Protein AF-A0A7I8DJK9-F1 (afdb_monomer_lite)

Organism: NCBI:txid2743772

Secondary structure (DSSP, 8-state):
------EEETTEEESTTTTTTHHHHHHHHHHHHHHHHTT----S-------S-GGGTSTTTHHHHHHHHTTSS-----SPPP-----

InterPro domains:
  IPR002933 Peptidase M20 [PF01546] (7-71)

Sequence (87 aa):
MLVGSHTVEGNKAFGPGILDMKGGIVQSLWAIKACGELGIPINKRIVFLCTSDEEIGSTSSRSLIEQEAEKVPLYLYLNHPPHAAEL

Radius of gyration: 15.76 Å; chains: 1; bounding box: 41×32×38 Å

pLDDT: mean 84.98, std 15.95, range [29.69, 98.06]

Foldseek 3Di:
DDPFDWDDDPPDIDDPCCQFQVVLVVVVVVVVVVCVVVVPDPPDDDDDDDDDCVVVVCPPCVVVVVVVVVVDPDDDDRGPPPDDPDD

Structure (mmCIF, N/CA/C/O backbone):
data_AF-A0A7I8DJK9-F1
#
_entry.id   AF-A0A7I8DJK9-F1
#
loop_
_atom_site.group_PDB
_atom_site.id
_atom_site.type_symbol
_atom_site.label_atom_id
_atom_site.label_alt_id
_atom_site.label_comp_id
_atom_site.label_asym_id
_atom_site.label_entity_id
_atom_site.label_seq_id
_atom_site.pdbx_PDB_ins_code
_atom_site.Cartn_x
_atom_site.Cartn_y
_atom_site.Cartn_z
_atom_site.occupancy
_atom_site.B_iso_or_equiv
_atom_site.auth_seq_id
_atom_site.auth_comp_id
_atom_site.auth_asym_id
_atom_site.auth_atom_id
_atom_site.pdbx_PDB_model_num
ATOM 1 N N . MET A 1 1 ? 4.017 15.479 -9.378 1.00 45.97 1 MET A N 1
ATOM 2 C CA . MET A 1 1 ? 3.973 14.037 -9.708 1.00 45.97 1 MET A CA 1
ATOM 3 C C . MET A 1 1 ? 4.532 13.841 -11.110 1.00 45.97 1 MET A C 1
ATOM 5 O O . MET A 1 1 ? 3.905 14.288 -12.060 1.00 45.97 1 MET A O 1
ATOM 9 N N . LEU A 1 2 ? 5.720 13.246 -11.244 1.00 46.38 2 LEU A N 1
ATOM 10 C CA . LEU A 1 2 ? 6.313 12.948 -12.553 1.00 46.38 2 LEU A CA 1
ATOM 11 C C . LEU A 1 2 ? 5.686 11.671 -13.127 1.00 46.38 2 LEU A C 1
ATOM 13 O O . LEU A 1 2 ? 5.815 10.597 -12.538 1.00 46.38 2 LEU A O 1
ATOM 17 N N . VAL A 1 3 ? 5.030 11.780 -14.283 1.00 55.50 3 VAL A N 1
ATOM 18 C CA . VAL A 1 3 ? 4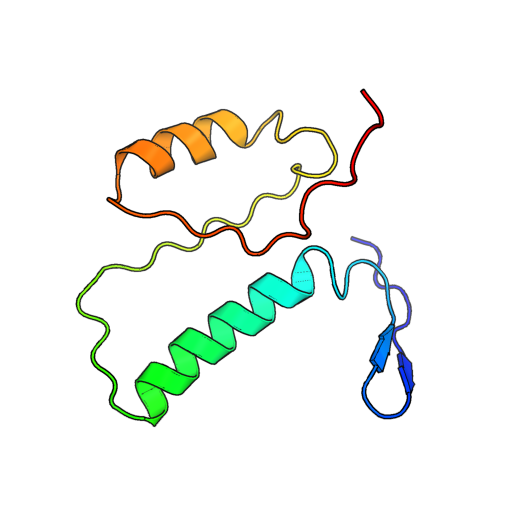.583 10.619 -15.067 1.00 55.50 3 VAL A CA 1
ATOM 19 C C . VAL A 1 3 ? 5.742 10.187 -15.965 1.00 55.50 3 VAL A C 1
ATOM 21 O O . VAL A 1 3 ? 5.784 10.496 -17.152 1.00 55.50 3 VAL A O 1
ATOM 24 N N . GLY A 1 4 ? 6.733 9.530 -15.360 1.00 63.12 4 GLY A N 1
ATOM 25 C CA . GLY A 1 4 ? 7.790 8.861 -16.116 1.00 63.12 4 GLY A CA 1
ATOM 26 C C . GLY A 1 4 ? 7.243 7.671 -16.906 1.00 63.12 4 GLY A C 1
ATOM 27 O O . GLY A 1 4 ? 6.174 7.137 -16.594 1.00 63.12 4 GLY A O 1
ATOM 28 N N . SER A 1 5 ? 7.991 7.239 -17.919 1.00 83.12 5 SER A N 1
ATOM 29 C CA . SER A 1 5 ? 7.712 5.990 -18.625 1.00 83.12 5 SER A CA 1
ATOM 30 C C . SER A 1 5 ? 7.759 4.791 -17.672 1.00 83.12 5 SER A C 1
ATOM 32 O O . SER A 1 5 ? 8.447 4.802 -16.647 1.00 83.12 5 SER A O 1
ATOM 34 N N . HIS A 1 6 ? 7.017 3.746 -18.030 1.00 88.38 6 HIS A N 1
ATOM 35 C CA . HIS A 1 6 ? 7.091 2.440 -17.391 1.00 88.38 6 HIS A CA 1
ATOM 36 C C . HIS A 1 6 ? 7.285 1.358 -18.455 1.00 88.38 6 HIS A C 1
ATOM 38 O O . HIS A 1 6 ? 6.809 1.504 -19.582 1.00 88.38 6 HIS A O 1
ATOM 44 N N . THR A 1 7 ? 7.980 0.281 -18.101 1.00 93.94 7 THR A N 1
ATOM 45 C CA . THR A 1 7 ? 8.186 -0.898 -18.954 1.00 93.94 7 THR A CA 1
ATOM 46 C C . THR A 1 7 ? 7.851 -2.172 -18.185 1.00 93.94 7 THR A C 1
ATOM 48 O O . THR A 1 7 ? 7.833 -2.189 -16.952 1.00 93.94 7 THR A O 1
ATOM 51 N N . VAL A 1 8 ? 7.560 -3.247 -18.919 1.00 95.12 8 VAL A N 1
ATOM 52 C CA . VAL A 1 8 ? 7.346 -4.589 -18.366 1.00 95.12 8 VAL A CA 1
ATOM 53 C C . VAL A 1 8 ? 8.181 -5.570 -19.180 1.00 95.12 8 VAL A C 1
ATOM 55 O O . VAL A 1 8 ? 8.067 -5.616 -20.403 1.00 95.12 8 VAL A O 1
ATOM 58 N N . GLU A 1 9 ? 9.020 -6.345 -18.502 1.00 95.81 9 GLU A N 1
ATOM 59 C CA . GLU A 1 9 ? 9.956 -7.294 -19.106 1.00 95.81 9 GLU A CA 1
ATOM 60 C C . GLU A 1 9 ? 9.793 -8.649 -18.411 1.00 95.81 9 GLU A C 1
ATOM 62 O O . GLU A 1 9 ? 10.204 -8.843 -17.264 1.00 95.81 9 GLU A O 1
ATOM 67 N N . GLY A 1 10 ? 9.132 -9.590 -19.091 1.00 95.50 10 GLY A N 1
ATOM 68 C CA . GLY A 1 10 ? 8.788 -10.891 -18.520 1.00 95.50 10 GLY A CA 1
ATOM 69 C C . GLY A 1 10 ? 7.905 -10.750 -17.276 1.00 95.50 10 GLY A C 1
ATOM 70 O O . GLY A 1 10 ? 6.730 -10.412 -17.381 1.00 95.50 10 GLY A O 1
ATOM 71 N N . ASN A 1 11 ? 8.477 -11.018 -16.100 1.00 94.56 11 ASN A N 1
ATOM 72 C CA . ASN A 1 11 ? 7.808 -10.929 -14.798 1.00 94.56 11 ASN A CA 1
ATOM 73 C C . ASN A 1 11 ? 8.206 -9.691 -13.965 1.00 94.56 11 ASN A C 1
ATOM 75 O O . ASN A 1 11 ? 7.895 -9.642 -12.775 1.00 94.56 11 ASN A O 1
ATOM 79 N N . LYS A 1 12 ? 8.903 -8.708 -14.551 1.00 92.94 12 LYS A N 1
ATOM 80 C CA . LYS A 1 12 ? 9.335 -7.473 -13.875 1.00 92.94 12 LYS A CA 1
ATOM 81 C C . LYS A 1 12 ? 8.660 -6.248 -14.483 1.00 92.94 12 LYS A C 1
ATOM 83 O O . LYS A 1 12 ? 8.498 -6.177 -15.696 1.00 92.94 12 LYS A O 1
ATOM 88 N N . ALA A 1 13 ? 8.320 -5.274 -13.644 1.00 92.31 13 ALA A N 1
ATOM 89 C CA . ALA A 1 13 ? 7.831 -3.962 -14.059 1.00 92.31 13 ALA A CA 1
ATOM 90 C C . ALA A 1 13 ? 8.771 -2.869 -13.534 1.00 92.31 13 ALA A C 1
ATOM 92 O O . ALA A 1 13 ? 9.173 -2.906 -12.370 1.00 92.31 13 ALA A O 1
ATOM 93 N N . PHE A 1 14 ? 9.103 -1.898 -14.382 1.00 91.31 14 PHE A N 1
ATOM 94 C CA . PHE A 1 14 ? 10.046 -0.819 -14.086 1.00 91.31 14 PHE A CA 1
ATOM 95 C C . PHE A 1 14 ? 9.401 0.543 -14.333 1.00 91.31 14 PHE A C 1
ATOM 97 O O . PHE A 1 14 ? 8.650 0.717 -15.289 1.00 91.31 14 PHE A O 1
ATOM 104 N N . GLY A 1 15 ? 9.690 1.515 -13.470 1.00 91.25 15 GLY A N 1
ATOM 105 C CA . GLY A 1 15 ? 9.188 2.884 -13.578 1.00 91.25 15 GLY A CA 1
ATOM 106 C C . GLY A 1 15 ? 9.246 3.619 -12.233 1.00 91.25 15 GLY A C 1
ATOM 107 O O . GLY A 1 15 ? 9.334 2.960 -11.191 1.00 91.25 15 GLY A O 1
ATOM 108 N N . PRO A 1 16 ? 9.192 4.967 -12.215 1.00 89.94 16 PRO A N 1
ATOM 109 C CA . PRO A 1 16 ? 9.343 5.748 -10.988 1.00 89.94 16 PRO A CA 1
ATOM 110 C C . PRO A 1 16 ? 8.314 5.365 -9.922 1.00 89.94 16 PRO A C 1
ATOM 112 O O . PRO A 1 16 ? 7.103 5.508 -10.124 1.00 89.94 16 PRO A O 1
ATOM 115 N N . GLY A 1 17 ? 8.809 4.864 -8.793 1.00 86.88 17 GLY A N 1
ATOM 116 C CA . GLY A 1 17 ? 8.016 4.436 -7.645 1.00 86.88 17 GLY A CA 1
ATOM 117 C C . GLY A 1 17 ? 7.066 3.255 -7.882 1.00 86.88 17 GLY A C 1
ATOM 118 O O . GLY A 1 17 ? 6.017 3.191 -7.247 1.00 86.88 17 GLY A O 1
ATOM 119 N N . ILE A 1 18 ? 7.359 2.348 -8.829 1.00 90.19 18 ILE A N 1
ATOM 120 C CA . ILE A 1 18 ? 6.530 1.142 -9.048 1.00 90.19 18 ILE A CA 1
ATOM 121 C C . ILE A 1 18 ? 6.582 0.184 -7.855 1.00 90.19 18 ILE A C 1
ATOM 123 O O . ILE A 1 18 ? 5.540 -0.335 -7.468 1.00 90.19 18 ILE A O 1
ATOM 127 N N . LEU A 1 19 ? 7.763 -0.041 -7.271 1.00 85.75 19 LEU A N 1
ATOM 128 C CA . LEU A 1 19 ? 7.871 -0.771 -6.009 1.00 85.75 19 LEU A CA 1
ATOM 129 C C . LEU A 1 19 ? 7.410 0.139 -4.867 1.00 85.75 19 LEU A C 1
ATOM 131 O O . LEU A 1 19 ? 6.402 -0.138 -4.221 1.00 85.75 19 LEU A O 1
ATOM 135 N N . ASP A 1 20 ? 8.107 1.261 -4.701 1.00 86.81 20 ASP A N 1
ATOM 136 C CA . ASP A 1 20 ? 7.939 2.149 -3.561 1.00 86.81 20 ASP A CA 1
ATOM 137 C C . ASP A 1 20 ? 7.202 3.450 -3.936 1.00 86.81 20 ASP A C 1
ATOM 139 O O . ASP A 1 20 ? 7.663 4.205 -4.782 1.00 86.81 20 ASP A O 1
ATOM 143 N N . MET A 1 21 ? 6.015 3.767 -3.423 1.00 85.62 21 MET A N 1
ATOM 144 C CA . MET A 1 21 ? 5.104 2.955 -2.601 1.00 85.62 21 MET A CA 1
ATOM 145 C C . MET A 1 21 ? 3.930 2.367 -3.418 1.00 85.62 21 MET A C 1
ATOM 147 O O . MET A 1 21 ? 3.028 1.726 -2.873 1.00 85.62 21 MET A O 1
ATOM 151 N N . LYS A 1 22 ? 3.884 2.586 -4.745 1.00 89.69 22 LYS A N 1
ATOM 152 C CA . LYS A 1 22 ? 2.705 2.234 -5.572 1.00 89.69 22 LYS A CA 1
ATOM 153 C C . LYS A 1 22 ? 2.415 0.733 -5.565 1.00 89.69 22 LYS A C 1
ATOM 155 O O . LYS A 1 22 ? 1.247 0.351 -5.639 1.00 89.69 22 LYS A O 1
ATOM 160 N N . GLY A 1 23 ? 3.447 -0.103 -5.448 1.00 90.69 23 GLY A N 1
ATOM 161 C CA . GLY A 1 23 ? 3.329 -1.557 -5.417 1.00 90.69 23 GLY A CA 1
ATOM 162 C C . GLY A 1 23 ? 2.462 -2.035 -4.256 1.00 90.69 23 GLY A C 1
ATOM 163 O O . GLY A 1 23 ? 1.482 -2.741 -4.485 1.00 90.69 23 GLY A O 1
ATOM 164 N N . GLY A 1 24 ? 2.753 -1.590 -3.032 1.00 90.06 24 GLY A N 1
ATOM 165 C CA . GLY A 1 24 ? 1.993 -1.972 -1.839 1.00 90.06 24 GLY A CA 1
ATOM 166 C C . GLY A 1 24 ? 0.564 -1.424 -1.797 1.00 90.06 24 GLY A C 1
ATOM 167 O O . GLY A 1 24 ? -0.357 -2.116 -1.350 1.00 90.06 24 GLY A O 1
ATOM 168 N N . ILE A 1 25 ? 0.348 -0.218 -2.340 1.00 91.00 25 ILE A N 1
ATOM 169 C CA . ILE A 1 25 ? -0.997 0.350 -2.539 1.00 91.00 25 ILE A CA 1
ATOM 170 C C . ILE A 1 25 ? -1.818 -0.566 -3.459 1.00 91.00 25 ILE A C 1
ATOM 172 O O . ILE A 1 25 ? -2.922 -0.982 -3.103 1.00 91.00 25 ILE A O 1
ATOM 176 N N . VAL A 1 26 ? -1.264 -0.939 -4.618 1.00 93.12 26 VAL A N 1
ATOM 177 C CA . VAL A 1 26 ? -1.924 -1.832 -5.584 1.00 93.12 26 VAL A CA 1
ATOM 178 C C . VAL A 1 26 ? -2.153 -3.225 -4.986 1.00 93.12 26 VAL A C 1
ATOM 180 O O . VAL A 1 26 ? -3.269 -3.736 -5.071 1.00 93.12 26 VAL A O 1
ATOM 183 N N . GLN A 1 27 ? -1.148 -3.820 -4.336 1.00 93.44 27 GLN A N 1
ATOM 184 C CA . GLN A 1 27 ? -1.256 -5.128 -3.673 1.00 93.44 27 GLN A CA 1
ATOM 185 C C . GLN A 1 27 ? -2.410 -5.168 -2.665 1.00 93.44 27 GLN A C 1
ATOM 187 O O . GLN A 1 27 ? -3.196 -6.114 -2.669 1.00 93.44 27 GLN A O 1
ATOM 192 N N . SER A 1 28 ? -2.559 -4.128 -1.845 1.00 93.00 28 SER A N 1
ATOM 193 C CA . SER A 1 28 ? -3.604 -4.068 -0.816 1.00 93.00 28 SER A CA 1
ATOM 194 C C . SER A 1 28 ? -5.006 -3.932 -1.397 1.00 93.00 28 SER A C 1
ATOM 196 O O . SER A 1 28 ? -5.926 -4.618 -0.952 1.00 93.00 28 SER A O 1
ATOM 198 N N . LEU A 1 29 ? -5.175 -3.094 -2.424 1.00 94.06 29 LEU A N 1
ATOM 199 C CA . LEU A 1 29 ? -6.450 -2.959 -3.131 1.00 94.06 29 LEU A CA 1
ATOM 200 C C . LEU A 1 29 ? -6.868 -4.291 -3.774 1.00 94.06 29 LEU A C 1
ATOM 202 O O . LEU A 1 29 ? -8.032 -4.683 -3.671 1.00 94.06 29 LEU A O 1
ATOM 206 N N . TRP A 1 30 ? -5.921 -5.027 -4.366 1.00 95.94 30 TRP A N 1
ATOM 207 C CA . TRP A 1 30 ? -6.177 -6.364 -4.906 1.00 95.94 30 TRP A CA 1
ATOM 208 C C . TRP A 1 30 ? -6.449 -7.415 -3.825 1.00 95.94 30 TRP A C 1
ATOM 210 O O . TRP A 1 30 ? -7.323 -8.250 -4.034 1.00 95.94 30 TRP A O 1
ATOM 220 N N . ALA A 1 31 ? -5.789 -7.362 -2.665 1.00 94.44 31 ALA A N 1
ATOM 221 C CA . ALA A 1 31 ? -6.067 -8.271 -1.551 1.00 94.44 31 ALA A CA 1
ATOM 222 C C . ALA A 1 31 ? -7.490 -8.082 -0.993 1.00 94.44 31 ALA A C 1
ATOM 224 O O . ALA A 1 31 ? -8.226 -9.054 -0.823 1.00 94.44 31 ALA A O 1
ATOM 225 N N . ILE A 1 32 ? -7.917 -6.832 -0.778 1.00 94.31 32 ILE A N 1
ATOM 226 C CA . ILE A 1 32 ? -9.277 -6.503 -0.317 1.00 94.31 32 ILE A CA 1
ATOM 227 C C . ILE A 1 32 ? -10.317 -6.945 -1.355 1.00 94.31 32 ILE A C 1
ATOM 229 O O . ILE A 1 32 ? -11.320 -7.568 -1.000 1.00 94.31 32 ILE A O 1
ATOM 233 N N . LYS A 1 33 ? -10.057 -6.674 -2.641 1.00 95.50 33 LYS A N 1
ATOM 234 C CA . LYS A 1 33 ? -10.904 -7.120 -3.752 1.00 95.50 33 LYS A CA 1
ATOM 235 C C . LYS A 1 33 ? -11.026 -8.649 -3.792 1.00 95.50 33 LYS A C 1
ATOM 237 O O . LYS A 1 33 ? -12.143 -9.154 -3.852 1.00 95.50 33 LYS A O 1
ATOM 242 N N . ALA A 1 34 ? -9.909 -9.372 -3.706 1.00 97.38 34 ALA A N 1
ATOM 243 C CA . ALA A 1 34 ? -9.884 -10.833 -3.741 1.00 97.38 34 ALA A CA 1
ATOM 244 C C . ALA A 1 34 ? -10.652 -11.454 -2.565 1.00 97.38 34 ALA A C 1
ATOM 246 O O . ALA A 1 34 ? -11.376 -12.423 -2.764 1.00 97.38 34 ALA A O 1
ATOM 247 N N . CYS A 1 35 ? -10.579 -10.873 -1.361 1.00 96.25 35 CYS A N 1
ATOM 248 C CA . CYS A 1 35 ? -11.427 -11.301 -0.246 1.00 96.25 35 CYS A CA 1
ATOM 249 C C . CYS A 1 35 ? -12.922 -11.161 -0.572 1.00 96.25 35 CYS A C 1
ATOM 251 O O . CYS A 1 35 ? -13.689 -12.074 -0.281 1.00 96.25 35 CYS A O 1
ATOM 253 N N . GLY A 1 36 ? -13.333 -10.066 -1.220 1.00 95.56 36 GLY A N 1
ATOM 254 C CA . GLY A 1 36 ? -14.710 -9.883 -1.690 1.00 95.56 36 GLY A CA 1
ATOM 255 C C . GLY A 1 36 ? -15.126 -10.902 -2.759 1.00 95.56 36 GLY A C 1
ATOM 256 O O . GLY A 1 36 ? -16.177 -11.525 -2.631 1.00 95.56 36 GLY A O 1
ATOM 257 N N . GLU A 1 37 ? -14.291 -11.115 -3.779 1.00 97.88 37 GLU A N 1
ATOM 258 C CA . GLU A 1 37 ? -14.555 -12.059 -4.881 1.00 97.88 37 GLU A CA 1
ATOM 259 C C . GLU A 1 37 ? -14.562 -13.532 -4.428 1.00 97.88 37 GLU A C 1
ATOM 261 O O . GLU A 1 37 ? -15.293 -14.343 -4.992 1.00 97.88 37 GLU A O 1
ATOM 266 N N . LEU A 1 38 ? -13.799 -13.877 -3.385 1.00 98.06 38 LEU A N 1
ATOM 267 C CA . LEU A 1 38 ? -13.743 -15.217 -2.784 1.00 98.06 38 LEU A CA 1
ATOM 268 C C . LEU A 1 38 ? -14.726 -15.413 -1.611 1.00 98.06 38 LEU A C 1
ATOM 270 O O . LEU A 1 38 ? -14.753 -16.490 -1.016 1.00 98.06 38 LEU A O 1
ATOM 274 N N . GLY A 1 39 ? -15.511 -14.394 -1.243 1.00 96.88 39 GLY A N 1
ATOM 275 C CA . GLY A 1 39 ? -16.450 -14.457 -0.115 1.00 96.88 39 GLY A CA 1
ATOM 276 C C . GLY A 1 39 ? -15.793 -14.561 1.271 1.00 96.88 39 GLY A C 1
ATOM 277 O O . GLY A 1 39 ? -16.436 -15.002 2.223 1.00 96.88 39 GLY A O 1
ATOM 278 N N . ILE A 1 40 ? -14.522 -14.169 1.405 1.00 97.25 40 ILE A N 1
ATOM 279 C CA . ILE A 1 40 ? -13.762 -14.205 2.662 1.00 97.25 40 ILE A CA 1
ATOM 280 C C . ILE A 1 40 ? -14.207 -13.024 3.550 1.00 97.25 40 ILE A C 1
ATOM 282 O O . ILE A 1 40 ? -14.004 -11.866 3.175 1.00 97.25 40 ILE A O 1
ATOM 286 N N . PRO A 1 41 ? -14.796 -13.268 4.738 1.00 94.62 41 PRO A N 1
ATOM 287 C CA . PRO A 1 41 ? -15.422 -12.214 5.533 1.00 94.62 41 PRO A CA 1
ATOM 288 C C . PRO A 1 41 ? -14.394 -11.326 6.251 1.00 94.62 41 PRO A C 1
ATOM 290 O O . PRO A 1 41 ? -13.727 -11.741 7.202 1.00 94.62 41 PRO A O 1
ATOM 293 N N . ILE A 1 42 ? -14.306 -10.058 5.839 1.00 92.06 42 ILE A N 1
ATOM 294 C CA . ILE A 1 42 ? -13.464 -9.044 6.488 1.00 92.06 42 ILE A CA 1
ATOM 295 C C . ILE A 1 42 ? -14.191 -8.497 7.731 1.00 92.06 42 ILE A C 1
ATOM 297 O O . ILE A 1 42 ? -14.850 -7.461 7.704 1.00 92.06 42 ILE A O 1
ATOM 301 N N . ASN A 1 43 ? -14.045 -9.193 8.861 1.00 91.88 43 ASN A N 1
ATOM 302 C CA . ASN A 1 43 ? -14.710 -8.875 10.137 1.00 91.88 43 ASN A CA 1
ATOM 303 C C . ASN A 1 43 ? -14.077 -7.694 10.918 1.00 91.88 43 ASN A C 1
ATOM 305 O O . ASN A 1 43 ? -14.131 -7.651 12.151 1.00 91.88 43 ASN A O 1
ATOM 309 N N . LYS A 1 44 ? -13.422 -6.752 10.226 1.00 88.88 44 LYS A N 1
ATOM 310 C CA . LYS A 1 44 ? -12.737 -5.577 10.796 1.00 88.88 44 LYS A CA 1
ATOM 311 C C . LYS A 1 44 ? -12.862 -4.384 9.847 1.00 88.88 44 LYS A C 1
ATOM 313 O O . LYS A 1 44 ? -12.814 -4.550 8.633 1.00 88.88 44 LYS A O 1
ATOM 318 N N . ARG A 1 45 ? -12.953 -3.166 10.393 1.00 90.69 45 ARG A N 1
ATOM 319 C CA . ARG A 1 45 ? -12.817 -1.942 9.591 1.00 90.69 45 ARG A CA 1
ATOM 320 C C . ARG A 1 45 ? -11.382 -1.848 9.075 1.00 90.69 45 ARG A C 1
ATOM 322 O O . ARG A 1 45 ? -10.456 -1.801 9.878 1.00 90.69 4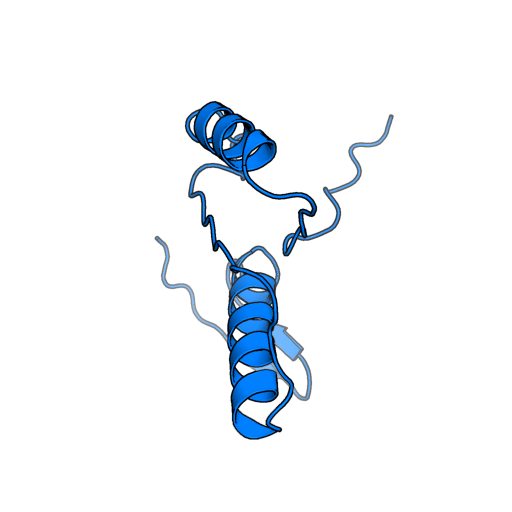5 ARG A O 1
ATOM 329 N N . ILE A 1 46 ? -11.218 -1.770 7.758 1.00 91.81 46 ILE A N 1
ATOM 330 C CA . ILE A 1 46 ? -9.954 -1.380 7.131 1.00 91.81 46 ILE A CA 1
ATOM 331 C C . ILE A 1 46 ? -9.928 0.150 7.023 1.00 91.81 46 ILE A C 1
ATOM 333 O O . ILE A 1 46 ? -10.935 0.776 6.686 1.00 91.81 46 ILE A O 1
ATOM 337 N N . VAL A 1 47 ? -8.778 0.746 7.328 1.00 91.81 47 VAL A N 1
ATOM 338 C CA . VAL A 1 47 ? -8.470 2.162 7.098 1.00 91.81 47 VAL A CA 1
ATOM 339 C C . VAL A 1 47 ? -7.252 2.201 6.184 1.00 91.81 47 VAL A C 1
ATOM 341 O O . VAL A 1 47 ? -6.321 1.423 6.377 1.00 91.81 47 VAL A O 1
ATOM 344 N N . PHE A 1 48 ? -7.276 3.066 5.172 1.00 92.00 48 PHE A N 1
ATOM 345 C CA . PHE A 1 48 ? -6.192 3.193 4.203 1.00 92.00 48 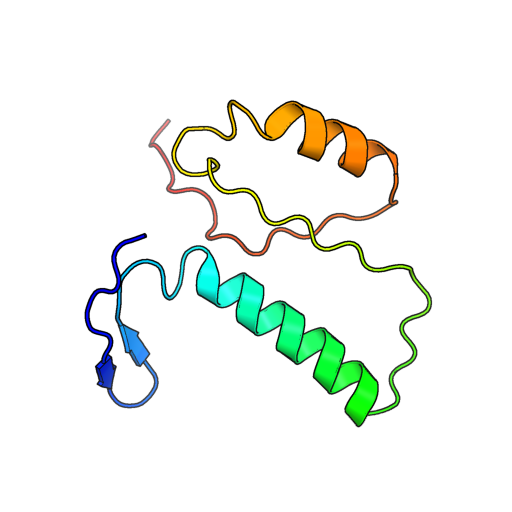PHE A CA 1
ATOM 346 C C . PHE A 1 48 ? -5.648 4.621 4.253 1.00 92.00 48 PHE A C 1
ATOM 348 O O . PHE A 1 48 ? -6.306 5.554 3.795 1.00 92.00 48 PHE A O 1
ATOM 355 N N . LEU A 1 49 ? -4.479 4.789 4.874 1.00 91.88 49 LEU A N 1
ATOM 356 C CA . LEU A 1 49 ? -3.827 6.082 5.062 1.00 91.88 49 LEU A CA 1
ATOM 357 C C . LEU A 1 49 ? -2.655 6.202 4.082 1.00 91.88 49 LEU A C 1
ATOM 359 O O . LEU A 1 49 ? -1.585 5.652 4.319 1.00 91.88 49 LEU A O 1
ATOM 363 N N . CYS A 1 50 ? -2.866 6.912 2.975 1.00 90.38 50 CYS A N 1
ATOM 364 C CA . CYS A 1 50 ? -1.801 7.254 2.034 1.00 90.38 50 CYS A CA 1
ATOM 365 C C . CYS A 1 50 ? -1.259 8.649 2.353 1.00 90.38 50 CYS A C 1
ATOM 367 O O . CYS A 1 50 ? -2.002 9.629 2.300 1.00 90.38 50 CYS A O 1
ATOM 369 N N . THR A 1 51 ? 0.033 8.741 2.652 1.00 89.31 51 THR A N 1
ATOM 370 C CA . THR A 1 51 ? 0.748 10.003 2.883 1.00 89.31 51 THR A CA 1
ATOM 371 C C . THR A 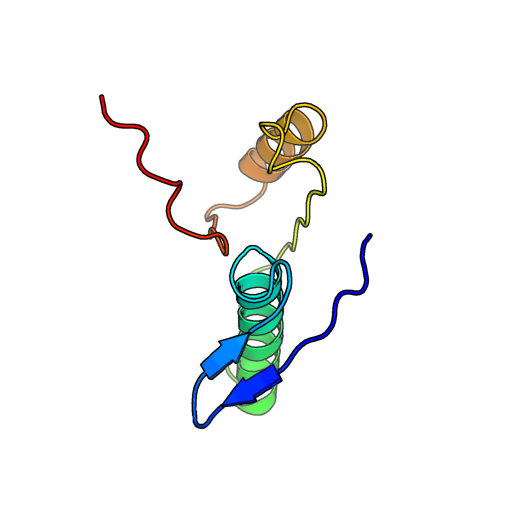1 51 ? 1.550 10.395 1.635 1.00 89.31 51 THR A C 1
ATOM 373 O O . THR A 1 51 ? 1.655 9.620 0.686 1.00 89.31 51 THR A O 1
ATOM 376 N N . SER A 1 52 ? 2.027 11.642 1.559 1.00 86.75 52 SER A N 1
ATOM 377 C CA . SER A 1 52 ? 2.705 12.195 0.360 1.00 86.75 52 SER A CA 1
ATOM 378 C C . SER A 1 52 ? 4.117 12.720 0.636 1.00 86.75 52 SER A C 1
ATOM 380 O O . SER A 1 52 ? 4.774 13.236 -0.263 1.00 86.75 52 SER A O 1
ATOM 382 N N . ASP A 1 53 ? 4.556 12.617 1.885 1.00 86.56 53 ASP A N 1
ATOM 383 C CA . ASP A 1 53 ? 5.751 13.228 2.464 1.00 86.56 53 ASP A CA 1
ATOM 384 C C . ASP A 1 53 ? 6.627 12.202 3.201 1.00 86.56 53 ASP A C 1
ATOM 386 O O . ASP A 1 53 ? 7.536 12.571 3.940 1.00 86.56 53 ASP A O 1
ATOM 390 N N . GLU A 1 54 ? 6.349 10.912 3.016 1.00 84.75 54 GLU A N 1
ATOM 391 C CA . GLU A 1 54 ? 7.093 9.824 3.646 1.00 84.75 54 GLU A CA 1
ATOM 392 C C . GLU A 1 54 ? 8.579 9.877 3.259 1.00 84.75 54 GLU A C 1
ATOM 394 O O . GLU A 1 54 ? 9.420 9.996 4.147 1.00 84.75 54 GLU A O 1
ATOM 399 N N . GLU A 1 55 ? 8.869 9.999 1.960 1.00 81.56 55 GLU A N 1
ATOM 400 C CA . GLU A 1 55 ? 10.213 10.181 1.385 1.00 81.56 55 GLU A CA 1
ATOM 401 C C . GLU A 1 55 ? 10.982 11.421 1.901 1.00 81.56 55 GLU A C 1
ATOM 403 O O . GLU A 1 55 ? 12.174 11.576 1.637 1.00 81.56 55 GLU A O 1
ATOM 408 N N . ILE A 1 56 ? 10.322 12.319 2.645 1.00 84.44 56 ILE A N 1
ATOM 409 C CA . ILE A 1 56 ? 10.938 13.462 3.344 1.00 84.44 56 ILE A CA 1
ATOM 410 C C . ILE A 1 56 ? 10.761 13.385 4.874 1.00 84.44 56 ILE A C 1
ATOM 412 O O . ILE A 1 56 ? 10.744 14.406 5.566 1.00 84.44 56 ILE A O 1
ATOM 416 N N . GLY A 1 57 ? 10.628 12.172 5.417 1.00 83.50 57 GLY A N 1
ATOM 417 C CA . GLY A 1 57 ? 10.564 11.884 6.853 1.00 83.50 57 GLY A CA 1
ATOM 418 C C . GLY A 1 57 ? 9.174 12.003 7.486 1.00 83.50 57 GLY A C 1
ATOM 419 O O . GLY A 1 57 ? 9.080 12.132 8.707 1.00 83.50 57 GLY A O 1
ATOM 420 N N . SER A 1 58 ? 8.096 11.986 6.692 1.00 86.19 58 SER A N 1
ATOM 421 C CA . SER A 1 58 ? 6.695 12.130 7.146 1.00 86.19 58 SER A CA 1
ATOM 422 C C . SER A 1 58 ? 6.425 13.396 7.980 1.00 86.19 58 SER A C 1
ATOM 424 O O . SER A 1 58 ? 5.574 13.399 8.868 1.00 86.19 58 SER A O 1
ATOM 426 N N . THR A 1 59 ? 7.166 14.484 7.749 1.00 88.31 59 THR A N 1
ATOM 427 C CA . THR A 1 59 ? 7.176 15.669 8.634 1.00 88.31 59 THR A CA 1
ATOM 428 C C . THR A 1 59 ? 5.822 16.370 8.796 1.00 88.31 59 THR A C 1
ATOM 430 O O . THR A 1 59 ? 5.598 17.013 9.821 1.00 88.31 59 THR A O 1
ATOM 433 N N . SER A 1 60 ? 4.909 16.233 7.832 1.00 89.69 60 SER A N 1
ATOM 434 C CA . SER A 1 60 ? 3.550 16.791 7.883 1.00 89.69 60 SER A CA 1
ATOM 435 C C . SER A 1 60 ? 2.480 15.753 8.228 1.00 89.69 60 SER A C 1
ATOM 437 O O . SER A 1 60 ? 1.474 16.097 8.847 1.00 89.69 60 SER A O 1
ATOM 439 N N . SER A 1 61 ? 2.687 14.485 7.861 1.00 91.19 61 SER A N 1
ATOM 440 C CA . SER A 1 61 ? 1.716 13.410 8.079 1.00 91.19 61 SER A CA 1
ATOM 441 C C . SER A 1 61 ? 1.920 12.627 9.372 1.00 91.19 61 SER A C 1
ATOM 443 O O . SER A 1 61 ? 0.984 11.966 9.814 1.00 91.19 61 SER A O 1
ATOM 445 N N . ARG A 1 62 ? 3.085 12.718 10.024 1.00 90.50 62 ARG A N 1
ATOM 446 C CA . ARG A 1 62 ? 3.421 11.956 11.238 1.00 90.50 62 ARG A CA 1
ATOM 447 C C . ARG A 1 62 ? 2.360 12.053 12.332 1.00 90.50 62 ARG A C 1
ATOM 449 O O . ARG A 1 62 ? 1.969 11.027 12.873 1.00 90.50 62 ARG A O 1
ATOM 456 N N . SER A 1 63 ? 1.853 13.249 12.620 1.00 92.75 63 SER A N 1
ATOM 457 C CA . SER A 1 63 ? 0.811 13.441 13.637 1.00 92.75 63 SER A CA 1
ATOM 458 C C . SER A 1 63 ? -0.527 12.805 13.246 1.00 92.75 63 SER A C 1
ATOM 460 O O . SER A 1 63 ? -1.252 12.338 14.118 1.00 92.75 63 SER A O 1
ATOM 462 N N . LEU A 1 64 ? -0.847 12.728 11.949 1.00 92.44 64 LEU A N 1
ATOM 463 C CA . LEU A 1 64 ? -2.013 12.005 11.436 1.00 92.44 64 LEU A CA 1
ATOM 464 C C . LEU A 1 64 ? -1.797 10.484 11.479 1.00 92.44 64 LEU A C 1
ATOM 466 O O . LEU A 1 64 ? -2.717 9.759 11.847 1.00 92.44 64 LEU A O 1
ATOM 470 N N . ILE A 1 65 ? -0.587 10.004 11.163 1.00 91.50 65 ILE A N 1
ATOM 471 C CA . ILE A 1 65 ? -0.201 8.595 11.327 1.00 91.50 65 ILE A CA 1
ATOM 472 C C . ILE A 1 65 ? -0.351 8.196 12.797 1.00 91.50 65 ILE A C 1
ATOM 474 O O . ILE A 1 65 ? -1.044 7.229 13.081 1.00 91.50 65 ILE A O 1
ATOM 478 N N . GLU A 1 66 ? 0.226 8.958 13.728 1.00 92.19 66 GLU A N 1
ATOM 479 C CA . GLU A 1 66 ? 0.158 8.703 15.174 1.00 92.19 66 GLU A CA 1
ATOM 480 C C . GLU A 1 66 ? -1.294 8.785 15.700 1.00 92.19 66 GLU A C 1
ATOM 482 O O . GLU A 1 66 ? -1.725 7.910 16.446 1.00 92.19 66 GLU A O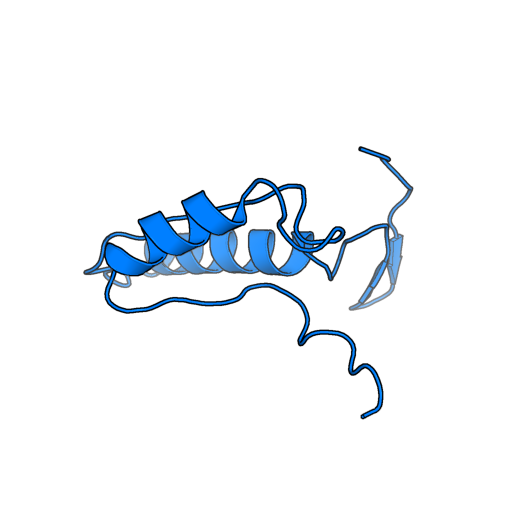 1
ATOM 487 N N . GLN A 1 67 ? -2.109 9.740 15.235 1.00 93.81 67 GLN A N 1
ATOM 488 C CA . GLN A 1 67 ? -3.530 9.829 15.612 1.00 93.81 67 GLN A CA 1
ATOM 489 C C . GLN A 1 67 ? -4.414 8.721 15.032 1.00 93.81 67 GLN A C 1
ATOM 491 O O . GLN A 1 67 ? -5.430 8.384 15.640 1.00 93.81 67 GLN A O 1
ATOM 496 N N . GLU A 1 68 ? -4.134 8.191 13.842 1.00 93.12 68 GLU A N 1
ATOM 497 C CA . GLU A 1 68 ? -4.801 6.971 13.366 1.00 93.12 68 GLU A CA 1
ATOM 498 C C . GLU A 1 68 ? -4.213 5.721 14.047 1.00 93.12 68 GLU A C 1
ATOM 500 O O . GLU A 1 68 ? -4.953 4.759 14.247 1.00 93.12 68 GLU A O 1
ATOM 505 N N . ALA A 1 69 ? -2.947 5.763 14.495 1.00 91.06 69 ALA A N 1
ATOM 506 C CA . ALA A 1 69 ? -2.257 4.674 15.195 1.00 91.06 69 ALA A CA 1
ATOM 507 C C . ALA A 1 69 ? -2.844 4.339 16.583 1.00 91.06 69 ALA A C 1
ATOM 509 O O . ALA A 1 69 ? -2.674 3.227 17.088 1.00 91.06 69 ALA A O 1
ATOM 510 N N . GLU A 1 70 ? -3.598 5.260 17.181 1.00 93.62 70 GLU A N 1
ATOM 511 C CA . GLU A 1 70 ? -4.354 5.025 18.418 1.00 93.62 70 GLU A CA 1
ATOM 512 C C . GLU A 1 70 ? -5.743 4.393 18.177 1.00 93.62 70 GLU A C 1
ATOM 514 O O . GLU A 1 70 ? -6.386 3.933 19.122 1.00 93.62 70 GLU A O 1
ATOM 519 N N . LYS A 1 71 ? -6.241 4.359 16.928 1.00 93.00 71 LYS A N 1
ATOM 520 C CA . LYS A 1 71 ? -7.657 4.060 16.620 1.00 93.00 71 LYS A CA 1
ATOM 521 C C . LYS A 1 71 ? -7.946 2.618 16.198 1.00 93.00 71 LYS A C 1
ATOM 523 O O . LYS A 1 71 ? -9.106 2.205 16.264 1.00 93.00 71 LYS A O 1
ATOM 528 N N . VAL A 1 72 ? -6.951 1.843 15.759 1.00 91.25 72 VAL A N 1
ATOM 529 C CA . VAL A 1 72 ? -7.118 0.423 15.380 1.00 91.25 72 VAL A CA 1
ATOM 530 C C . VAL A 1 72 ? -6.087 -0.496 16.073 1.00 91.25 72 VAL A C 1
ATOM 532 O O . VAL A 1 72 ? -5.032 -0.041 16.504 1.00 91.25 72 VAL A O 1
ATOM 535 N N . PRO A 1 73 ? -6.367 -1.805 16.243 1.00 89.50 73 PRO A N 1
ATOM 536 C CA . PRO A 1 73 ? -5.510 -2.696 17.038 1.00 89.50 73 PRO A CA 1
ATOM 537 C C . PRO A 1 73 ? -4.355 -3.346 16.249 1.00 89.50 73 PRO A C 1
ATOM 539 O O . PRO A 1 73 ? -3.676 -4.218 16.785 1.00 89.50 73 PRO A O 1
ATOM 542 N N . LEU A 1 74 ? -4.176 -3.007 14.968 1.00 89.50 74 LEU A N 1
ATOM 543 C CA . LEU A 1 74 ? -3.164 -3.592 14.086 1.00 89.50 74 LEU A CA 1
ATOM 544 C C . LEU A 1 74 ? -2.844 -2.635 12.933 1.00 89.50 74 LEU A C 1
ATOM 546 O O . LEU A 1 74 ? -3.760 -2.095 12.315 1.00 89.50 74 LEU A O 1
ATOM 550 N N . TYR A 1 75 ? -1.558 -2.520 12.603 1.00 90.19 75 TYR A N 1
ATOM 551 C CA . TYR A 1 75 ? -1.043 -1.753 11.469 1.00 90.19 75 TYR A CA 1
ATOM 552 C C . TYR A 1 75 ? -0.271 -2.662 10.522 1.00 90.19 75 TYR A C 1
ATOM 554 O O . TYR A 1 75 ? 0.327 -3.650 10.949 1.00 90.19 75 TYR A O 1
ATOM 562 N N . LEU A 1 76 ? -0.279 -2.312 9.239 1.00 86.75 76 LEU A N 1
ATOM 563 C CA . LEU A 1 76 ? 0.495 -2.982 8.204 1.00 86.75 76 LEU A CA 1
ATOM 564 C C . LEU A 1 76 ? 1.227 -1.927 7.378 1.00 86.75 76 LEU A C 1
ATOM 566 O O . LEU A 1 76 ? 0.595 -1.009 6.856 1.00 86.75 76 LEU A O 1
ATOM 570 N N . TYR A 1 77 ? 2.546 -2.086 7.253 1.00 86.25 77 TYR A N 1
ATOM 571 C CA . TYR A 1 77 ? 3.339 -1.339 6.284 1.00 86.25 77 TYR A CA 1
ATOM 572 C C . TYR A 1 77 ? 3.236 -2.005 4.910 1.00 86.25 77 TYR A C 1
ATOM 574 O O . TYR A 1 77 ? 3.210 -3.230 4.799 1.00 86.25 77 TYR A O 1
ATOM 582 N N . LEU A 1 78 ? 3.178 -1.181 3.872 1.00 81.88 78 LEU A N 1
ATOM 583 C CA . LEU A 1 78 ? 3.041 -1.552 2.458 1.00 81.88 78 LEU A CA 1
ATOM 584 C C . LEU A 1 78 ? 4.256 -1.082 1.638 1.00 81.88 78 LEU A C 1
ATOM 586 O O . LEU A 1 78 ? 4.244 -1.031 0.412 1.00 81.88 78 LEU A O 1
ATOM 590 N N . ASN A 1 79 ? 5.283 -0.681 2.364 1.00 77.62 79 ASN A N 1
ATOM 591 C CA . ASN A 1 79 ? 6.367 0.197 1.990 1.00 77.62 79 ASN A CA 1
ATOM 592 C C . ASN A 1 79 ? 7.656 -0.643 2.016 1.00 77.62 79 ASN A C 1
ATOM 594 O O . ASN A 1 79 ? 7.712 -1.664 2.714 1.00 77.62 79 ASN A O 1
ATOM 598 N N . HIS A 1 80 ? 8.661 -0.317 1.197 1.00 68.19 80 HIS A N 1
ATOM 599 C CA . HIS A 1 80 ? 9.888 -1.129 1.176 1.00 68.19 80 HIS A CA 1
ATOM 600 C C . HIS A 1 80 ? 10.522 -1.156 2.585 1.00 68.19 80 HIS A C 1
ATOM 602 O O . HIS A 1 80 ? 10.431 -0.155 3.292 1.00 68.19 80 HIS A O 1
ATOM 608 N N . PRO A 1 81 ? 11.143 -2.259 3.054 1.00 57.41 81 PRO A N 1
ATOM 609 C CA . PRO A 1 81 ? 11.864 -2.212 4.327 1.00 57.41 81 PRO A CA 1
ATOM 610 C C . PRO A 1 81 ? 12.888 -1.074 4.229 1.00 57.41 81 PRO A C 1
ATOM 612 O O . PRO A 1 81 ? 13.613 -1.049 3.231 1.00 57.41 81 PRO A O 1
ATOM 615 N N . PRO A 1 82 ? 12.905 -0.123 5.185 1.00 53.72 82 PRO A N 1
ATOM 616 C CA . PRO A 1 82 ? 13.603 1.143 5.009 1.00 53.72 82 PRO A CA 1
ATOM 617 C C . PRO A 1 82 ? 15.044 0.873 4.607 1.00 53.72 82 PRO A C 1
ATOM 619 O O . PRO A 1 82 ? 15.697 0.029 5.228 1.00 53.72 82 PRO A O 1
ATOM 622 N N . HIS A 1 83 ? 15.513 1.565 3.562 1.00 49.50 83 HIS A N 1
ATOM 623 C CA . HIS A 1 83 ? 16.904 1.492 3.129 1.00 49.50 83 HIS A CA 1
ATOM 624 C C . HIS A 1 83 ? 17.815 1.537 4.355 1.00 49.50 83 HIS A C 1
ATOM 626 O O . HIS A 1 83 ? 17.801 2.512 5.108 1.00 49.50 83 HIS A O 1
ATOM 632 N N . ALA A 1 84 ? 18.564 0.453 4.570 1.00 35.94 84 ALA A N 1
ATOM 633 C CA . ALA A 1 84 ? 19.444 0.330 5.716 1.00 35.94 84 ALA A CA 1
ATOM 634 C C . ALA A 1 84 ? 20.563 1.366 5.583 1.00 35.94 84 ALA A C 1
ATOM 636 O O . ALA A 1 84 ? 21.567 1.132 4.913 1.00 35.94 84 ALA A O 1
ATOM 637 N N . ALA A 1 85 ? 20.363 2.524 6.212 1.00 34.72 85 ALA A N 1
ATOM 638 C CA . ALA A 1 85 ? 21.457 3.387 6.599 1.00 34.72 85 ALA A CA 1
ATOM 639 C C . ALA A 1 85 ? 22.361 2.552 7.510 1.00 34.72 85 ALA A C 1
ATOM 641 O O . ALA A 1 85 ? 21.913 2.057 8.545 1.00 34.72 85 ALA A O 1
ATOM 642 N N . GLU A 1 86 ? 23.598 2.340 7.072 1.00 29.69 86 GLU A N 1
ATOM 643 C CA . GLU A 1 86 ? 24.601 1.614 7.841 1.00 29.69 86 GLU A CA 1
ATOM 644 C C . GLU A 1 86 ? 24.845 2.365 9.16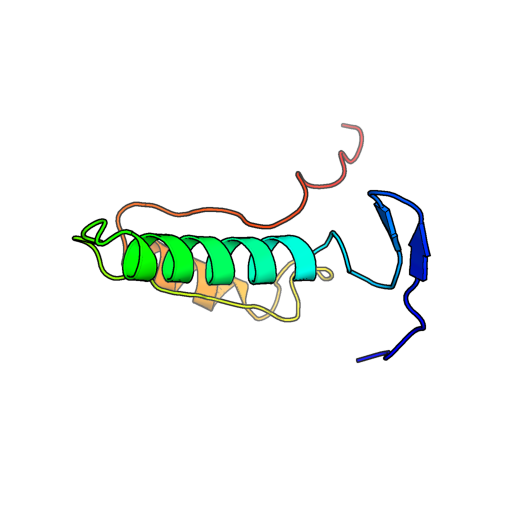4 1.00 29.69 86 GLU A C 1
ATOM 646 O O . GLU A 1 86 ? 25.145 3.563 9.160 1.00 29.69 86 GLU A O 1
ATOM 651 N N . LEU A 1 87 ? 24.666 1.654 10.283 1.00 33.94 87 LEU A N 1
ATOM 652 C CA . LEU A 1 87 ? 24.908 2.089 11.664 1.00 33.94 87 LEU A CA 1
ATOM 653 C C . LEU A 1 87 ? 25.894 1.120 12.327 1.00 33.94 87 LEU A C 1
ATOM 655 O O . LEU A 1 87 ? 25.703 -0.104 12.135 1.00 33.94 87 LEU A O 1
#